Protein AF-A0A1F4R126-F1 (afdb_monomer_lite)

Structure (mmCIF, N/CA/C/O backbone):
data_AF-A0A1F4R126-F1
#
_entry.id   AF-A0A1F4R126-F1
#
loop_
_atom_site.group_PDB
_atom_site.id
_atom_site.type_symbol
_atom_site.label_atom_id
_atom_site.label_alt_id
_atom_site.label_comp_id
_atom_site.label_asym_id
_atom_site.label_entity_id
_atom_site.label_seq_id
_atom_site.pdbx_PDB_ins_code
_atom_site.Cartn_x
_atom_site.Cartn_y
_atom_site.Cartn_z
_atom_site.occupancy
_atom_site.B_iso_or_equiv
_atom_site.auth_seq_id
_atom_site.auth_comp_id
_atom_site.auth_asym_id
_atom_site.auth_atom_id
_atom_site.pdbx_PDB_model_num
ATOM 1 N N . MET A 1 1 ? -19.940 7.229 12.887 1.00 60.41 1 MET A N 1
ATOM 2 C CA . MET A 1 1 ? -19.946 5.757 13.028 1.00 60.41 1 MET A CA 1
ATOM 3 C C . MET A 1 1 ? -20.274 5.103 11.693 1.00 60.41 1 MET A C 1
ATOM 5 O O . MET A 1 1 ? -21.308 5.414 11.115 1.00 60.41 1 MET A O 1
ATOM 9 N N . LYS A 1 2 ? -19.384 4.251 11.176 1.00 79.12 2 LYS A N 1
ATOM 10 C CA . LYS A 1 2 ? -19.616 3.465 9.952 1.00 79.12 2 LYS A CA 1
ATOM 11 C C . LYS A 1 2 ? -20.464 2.226 10.279 1.00 79.12 2 LYS A C 1
ATOM 13 O O . LYS A 1 2 ? -20.345 1.688 11.381 1.00 79.12 2 LYS A O 1
ATOM 18 N N . SER A 1 3 ? -21.344 1.804 9.369 1.00 91.75 3 SER A N 1
ATOM 19 C CA . SER A 1 3 ? -22.241 0.657 9.593 1.00 91.75 3 SER A CA 1
ATOM 20 C C . SER A 1 3 ? -21.580 -0.671 9.205 1.00 91.75 3 SER A C 1
ATOM 22 O O . SER A 1 3 ? -20.674 -0.702 8.372 1.00 91.75 3 SER A O 1
ATOM 24 N N . CYS A 1 4 ? -22.059 -1.787 9.771 1.00 95.88 4 CYS A N 1
ATOM 25 C CA . CYS A 1 4 ? -21.568 -3.129 9.428 1.00 95.88 4 CYS A CA 1
ATOM 26 C C . CYS A 1 4 ? -21.656 -3.418 7.922 1.00 95.88 4 CYS A C 1
ATOM 28 O O . CYS A 1 4 ? -20.755 -4.037 7.361 1.00 95.88 4 CYS A O 1
ATOM 30 N N . ASP A 1 5 ? -22.728 -2.972 7.264 1.00 95.81 5 ASP A N 1
ATOM 31 C CA . ASP A 1 5 ? -22.938 -3.210 5.834 1.00 95.81 5 ASP A CA 1
ATOM 32 C C . ASP A 1 5 ? -21.911 -2.482 4.974 1.00 95.81 5 ASP A C 1
ATOM 34 O O . ASP A 1 5 ? -21.438 -3.031 3.978 1.00 95.81 5 ASP A O 1
ATOM 38 N N . GLU A 1 6 ? -21.519 -1.272 5.371 1.00 93.81 6 GLU A N 1
ATOM 39 C CA . GLU A 1 6 ? -20.478 -0.526 4.673 1.00 93.81 6 GLU A CA 1
ATOM 40 C C . GLU A 1 6 ? -19.120 -1.231 4.791 1.00 93.81 6 GLU A C 1
ATOM 42 O O . GLU A 1 6 ? -18.425 -1.403 3.788 1.00 93.81 6 GLU A O 1
ATOM 47 N N . VAL A 1 7 ? -18.769 -1.709 5.992 1.00 95.62 7 VAL A N 1
ATOM 48 C CA . VAL A 1 7 ? -17.518 -2.453 6.216 1.00 95.62 7 VAL A CA 1
ATOM 49 C C . VAL A 1 7 ? -17.515 -3.762 5.427 1.00 95.62 7 VAL A C 1
ATOM 51 O O . VAL A 1 7 ? -16.531 -4.068 4.756 1.00 95.62 7 VAL A O 1
ATOM 54 N N . LYS A 1 8 ? -18.620 -4.518 5.449 1.00 95.25 8 LYS A N 1
ATOM 55 C CA . LYS A 1 8 ? -18.746 -5.787 4.713 1.00 95.25 8 LYS A CA 1
ATOM 56 C C . LYS A 1 8 ? -18.611 -5.599 3.206 1.00 95.25 8 LYS A C 1
ATOM 58 O O . LYS A 1 8 ? -17.876 -6.355 2.577 1.00 95.25 8 LYS A O 1
ATOM 63 N N . LYS A 1 9 ? -19.271 -4.587 2.630 1.00 96.38 9 LYS A N 1
ATOM 64 C CA . LYS A 1 9 ? -19.182 -4.291 1.189 1.00 96.38 9 LYS A CA 1
ATOM 65 C C . LYS A 1 9 ? -17.754 -3.989 0.741 1.00 96.38 9 LYS A C 1
ATOM 67 O O . LYS A 1 9 ? -17.395 -4.306 -0.385 1.00 96.38 9 LYS A O 1
ATOM 72 N N . ARG A 1 10 ? -16.946 -3.394 1.620 1.00 96.25 10 ARG A N 1
ATOM 73 C CA . ARG A 1 10 ? -15.586 -2.931 1.307 1.00 96.25 10 ARG A CA 1
ATOM 74 C C . ARG A 1 10 ? -14.485 -3.812 1.888 1.00 96.25 10 ARG A C 1
ATOM 76 O O . ARG A 1 10 ? -13.320 -3.430 1.870 1.00 96.25 10 ARG A O 1
ATOM 83 N N . ILE A 1 11 ? -14.818 -4.991 2.406 1.00 96.12 11 ILE A N 1
ATOM 84 C CA . ILE A 1 11 ? -13.874 -5.776 3.208 1.00 96.12 11 ILE A CA 1
ATOM 85 C C . ILE A 1 11 ? -12.640 -6.234 2.421 1.00 96.12 11 ILE A C 1
ATOM 87 O O . ILE A 1 11 ? -11.558 -6.317 2.991 1.00 96.12 11 ILE A O 1
ATOM 91 N N . GLY A 1 12 ? -12.783 -6.461 1.111 1.00 94.75 12 GLY A N 1
ATOM 92 C CA . GLY A 1 12 ? -11.669 -6.794 0.220 1.00 94.75 12 GLY A CA 1
ATOM 93 C C . GLY A 1 12 ? -10.696 -5.629 0.019 1.00 94.75 12 GLY A C 1
ATOM 94 O O . GLY A 1 12 ? -9.488 -5.818 0.136 1.00 94.75 12 GLY A O 1
ATOM 95 N N . GLU A 1 13 ? -11.215 -4.416 -0.206 1.00 95.69 13 GLU A N 1
ATOM 96 C CA . GLU A 1 13 ? -10.400 -3.193 -0.298 1.00 95.69 13 GLU A CA 1
ATOM 97 C C . GLU A 1 13 ? -9.655 -2.944 1.017 1.00 95.69 13 GLU A C 1
ATOM 99 O O . GLU A 1 13 ? -8.445 -2.737 1.034 1.00 95.69 13 GLU A O 1
ATOM 104 N N . LEU A 1 14 ? -10.375 -3.028 2.140 1.00 95.94 14 LEU A N 1
ATOM 105 C CA . LEU A 1 14 ? -9.821 -2.809 3.476 1.00 95.94 14 LEU A CA 1
ATOM 106 C C . LEU A 1 14 ? -8.779 -3.873 3.858 1.00 95.94 14 LEU A C 1
ATOM 108 O O . LEU A 1 14 ? -7.842 -3.579 4.599 1.00 95.94 14 LEU A O 1
ATOM 112 N N . ALA A 1 15 ? -8.920 -5.103 3.357 1.00 96.31 15 ALA A N 1
ATOM 113 C CA . ALA A 1 15 ? -7.946 -6.171 3.569 1.00 96.31 15 ALA A CA 1
ATOM 114 C C . ALA A 1 15 ? -6.642 -5.956 2.786 1.00 96.31 15 ALA A C 1
ATOM 116 O O . ALA A 1 15 ? -5.607 -6.476 3.201 1.00 96.31 15 ALA A O 1
ATOM 117 N N . ALA A 1 16 ? -6.675 -5.204 1.682 1.00 95.12 16 ALA A N 1
ATOM 118 C CA . ALA A 1 16 ? -5.481 -4.855 0.917 1.00 95.12 16 ALA A CA 1
ATOM 119 C C . ALA A 1 16 ? -4.662 -3.728 1.568 1.00 95.12 16 ALA A C 1
ATOM 121 O O . ALA A 1 16 ? -3.464 -3.634 1.309 1.00 95.12 16 ALA A O 1
ATOM 122 N N . LEU A 1 17 ? -5.291 -2.907 2.415 1.00 94.06 17 LEU A N 1
ATOM 123 C CA . LEU A 1 17 ? -4.634 -1.809 3.119 1.00 94.06 17 LEU A CA 1
ATOM 124 C C . LEU A 1 17 ? -3.868 -2.297 4.364 1.00 94.06 17 LEU A C 1
ATOM 126 O O . LEU A 1 17 ? -4.378 -3.146 5.119 1.00 94.06 17 LEU A O 1
ATOM 130 N N . PRO A 1 18 ? -2.682 -1.723 4.643 1.00 89.56 18 PRO A N 1
ATOM 131 C CA . PRO A 1 18 ? -1.995 -1.934 5.908 1.00 89.56 18 PRO A CA 1
ATOM 132 C C . PRO A 1 18 ? -2.829 -1.373 7.067 1.00 89.56 18 PRO A C 1
ATOM 134 O O . PRO A 1 18 ? -3.638 -0.460 6.908 1.00 89.56 18 PRO A O 1
ATOM 137 N N . ALA A 1 19 ? -2.648 -1.928 8.268 1.00 86.06 19 ALA A N 1
ATOM 138 C CA . ALA A 1 19 ? -3.482 -1.574 9.419 1.00 86.06 19 ALA A CA 1
ATOM 139 C C . ALA A 1 19 ? -3.417 -0.080 9.792 1.00 86.06 19 ALA A C 1
ATOM 141 O O . ALA A 1 19 ? -4.412 0.464 10.261 1.00 86.06 19 ALA A O 1
ATOM 142 N N . VAL A 1 20 ? -2.281 0.576 9.537 1.00 89.44 20 VAL A N 1
ATOM 143 C CA . VAL A 1 20 ? -2.060 2.005 9.813 1.00 89.44 20 VAL A CA 1
ATOM 144 C C . VAL A 1 20 ? -2.826 2.938 8.865 1.00 89.44 20 VAL A C 1
ATOM 146 O O . VAL A 1 20 ? -3.118 4.070 9.229 1.00 89.44 20 VAL A O 1
ATOM 149 N N . GLU A 1 21 ? -3.210 2.461 7.679 1.00 94.06 21 GLU A N 1
ATOM 150 C CA . GLU A 1 21 ? -3.922 3.255 6.663 1.00 94.06 21 GLU A CA 1
ATOM 151 C C . GLU A 1 21 ? -5.445 3.064 6.715 1.00 94.06 21 GLU A C 1
ATOM 153 O O . GLU A 1 21 ? -6.185 3.585 5.878 1.00 94.06 21 GLU A O 1
ATOM 158 N N . LEU A 1 22 ? -5.950 2.311 7.697 1.00 93.50 22 LEU A N 1
ATOM 159 C CA . LEU A 1 22 ? -7.387 2.140 7.879 1.00 93.50 22 LEU A CA 1
ATOM 160 C C . LEU A 1 22 ? -8.044 3.489 8.223 1.00 93.50 22 LEU A C 1
ATOM 162 O O . LEU A 1 22 ? -7.617 4.157 9.167 1.00 93.50 22 LEU A O 1
ATOM 166 N N . PRO A 1 23 ? -9.134 3.882 7.535 1.00 94.44 23 PRO A N 1
ATOM 167 C CA . PRO A 1 23 ? -9.857 5.101 7.874 1.00 94.44 23 PRO A CA 1
ATOM 168 C C . PRO A 1 23 ? -10.328 5.081 9.333 1.00 94.44 23 PRO A C 1
ATOM 170 O O . PRO A 1 23 ? -10.881 4.077 9.790 1.00 94.44 23 PRO A O 1
ATOM 173 N N . ALA A 1 24 ? -10.188 6.202 10.046 1.00 91.50 24 ALA A N 1
ATOM 174 C CA . ALA A 1 24 ? -10.477 6.288 11.483 1.00 91.50 24 ALA A CA 1
ATOM 175 C C . ALA A 1 24 ? -11.873 5.752 11.863 1.00 91.50 24 ALA A C 1
ATOM 177 O O . ALA A 1 24 ? -12.009 4.981 12.809 1.00 91.50 24 ALA A O 1
ATOM 178 N N . GLY A 1 25 ? -12.905 6.067 11.070 1.00 91.56 25 GLY A N 1
ATOM 179 C CA . GLY A 1 25 ? -14.271 5.587 11.321 1.00 91.56 25 GLY A CA 1
ATOM 180 C C . GLY A 1 25 ? -14.482 4.082 11.095 1.00 91.56 25 GLY A C 1
ATOM 181 O O . GLY A 1 25 ? -15.439 3.518 11.621 1.00 91.56 25 GLY A O 1
ATOM 182 N N . ILE A 1 26 ? -13.611 3.425 10.322 1.00 95.06 26 ILE A N 1
ATOM 183 C CA . ILE A 1 26 ? -13.589 1.962 10.182 1.00 95.06 26 ILE A CA 1
ATOM 184 C C . ILE A 1 26 ? -12.858 1.357 11.376 1.00 95.06 26 ILE A C 1
ATOM 186 O O . ILE A 1 26 ? -13.351 0.398 11.960 1.00 95.06 26 ILE A O 1
ATOM 190 N N . HIS A 1 27 ? -11.723 1.940 11.770 1.00 94.50 27 HIS A N 1
ATOM 191 C CA . HIS A 1 27 ? -10.963 1.488 12.932 1.00 94.50 27 HIS A CA 1
ATOM 192 C C . HIS A 1 27 ? -11.826 1.494 14.204 1.00 94.50 27 HIS A C 1
ATOM 194 O O . HIS A 1 27 ? -11.928 0.478 14.885 1.00 94.50 27 HIS A O 1
ATOM 200 N N . GLU A 1 28 ? -12.536 2.595 14.459 1.00 94.12 28 GLU A N 1
ATOM 201 C CA . GLU A 1 28 ? -13.489 2.718 15.568 1.00 94.12 28 GLU A CA 1
ATOM 202 C C . GLU A 1 28 ? -14.570 1.620 15.535 1.00 94.12 28 GLU A C 1
ATOM 204 O O . GLU A 1 28 ? -14.847 0.975 16.545 1.00 94.12 28 GLU A O 1
ATOM 209 N N . HIS A 1 29 ? -15.142 1.339 14.358 1.00 95.44 29 HIS A N 1
ATOM 210 C CA . HIS A 1 29 ? -16.140 0.279 14.206 1.00 95.44 29 HIS A CA 1
ATOM 211 C C . HIS A 1 29 ? -15.569 -1.117 14.505 1.00 95.44 29 HIS A C 1
ATOM 213 O O . HIS A 1 29 ? -16.237 -1.933 15.138 1.00 95.44 29 HIS A O 1
ATOM 219 N N . LEU A 1 30 ? -14.344 -1.407 14.061 1.00 95.44 30 LEU A N 1
ATOM 220 C CA . LEU A 1 30 ? -13.690 -2.701 14.285 1.00 95.44 30 LEU A CA 1
ATOM 221 C C . LEU A 1 30 ? -13.368 -2.939 15.767 1.00 95.44 30 LEU A C 1
ATOM 223 O O . LEU A 1 30 ? -13.440 -4.077 16.230 1.00 95.44 30 LEU A O 1
ATOM 227 N N . VAL A 1 31 ? -13.084 -1.882 16.531 1.00 95.06 31 VAL A N 1
ATOM 228 C CA . VAL A 1 31 ? -12.943 -1.988 17.993 1.00 95.06 31 VAL A CA 1
ATOM 229 C C . VAL A 1 31 ? -14.265 -2.433 18.635 1.00 95.06 31 VAL A C 1
ATOM 231 O O . VAL A 1 31 ? -14.258 -3.258 19.545 1.00 95.06 31 VAL A O 1
ATOM 234 N N . GLY A 1 32 ? -15.404 -1.944 18.133 1.00 95.06 32 GLY A N 1
ATOM 235 C CA . GLY A 1 32 ? -16.733 -2.258 18.672 1.00 95.06 32 GLY A CA 1
ATOM 236 C C . GLY A 1 32 ? -17.428 -3.495 18.085 1.00 95.06 32 GLY A C 1
ATOM 237 O O . GLY A 1 32 ? -18.414 -3.960 18.656 1.00 95.06 32 GLY A O 1
ATOM 238 N N . CYS A 1 33 ? -16.968 -4.044 16.954 1.00 97.50 33 CYS A N 1
ATOM 239 C CA . CYS A 1 33 ? -17.680 -5.102 16.229 1.00 97.50 33 CYS A CA 1
ATOM 240 C C . CYS A 1 33 ? -16.809 -6.335 15.937 1.00 97.50 33 CYS A C 1
ATOM 242 O O . CYS A 1 33 ? -16.193 -6.464 14.876 1.00 97.50 33 CYS A O 1
ATOM 244 N N . ALA A 1 34 ? -16.869 -7.329 16.828 1.00 97.38 34 ALA A N 1
ATOM 245 C CA . ALA A 1 34 ? -16.120 -8.584 16.696 1.00 97.38 34 ALA A CA 1
ATOM 246 C C . ALA A 1 34 ? -16.428 -9.391 15.415 1.00 97.38 34 ALA A C 1
ATOM 248 O O . ALA A 1 34 ? -15.610 -10.205 14.981 1.00 97.38 34 ALA A O 1
ATOM 249 N N . ALA A 1 35 ? -17.608 -9.216 14.808 1.00 97.44 35 ALA A N 1
ATOM 250 C CA . ALA A 1 35 ? -17.957 -9.877 13.550 1.00 97.44 35 ALA A CA 1
ATOM 251 C C . ALA A 1 35 ? -17.179 -9.283 12.364 1.00 97.44 35 ALA A C 1
ATOM 253 O O . ALA A 1 35 ? -16.575 -10.028 11.593 1.00 97.44 35 ALA A O 1
ATOM 254 N N . CYS A 1 36 ? -17.140 -7.952 12.252 1.00 97.38 36 CYS A N 1
ATOM 255 C CA . CYS A 1 36 ? -16.395 -7.256 11.202 1.00 97.38 36 CYS A CA 1
ATOM 256 C C . CYS A 1 36 ? -14.881 -7.457 11.352 1.00 97.38 36 CYS A C 1
ATOM 258 O O . CYS A 1 36 ? -14.197 -7.677 10.355 1.00 97.38 36 CYS A O 1
ATOM 260 N N . THR A 1 37 ? -14.369 -7.490 12.584 1.00 97.56 37 THR A N 1
ATOM 261 C CA . THR A 1 37 ? -12.950 -7.767 12.867 1.00 97.56 37 THR A CA 1
ATOM 262 C C . THR A 1 37 ? -12.536 -9.160 12.412 1.00 97.56 37 THR A C 1
ATOM 264 O O . THR A 1 37 ? -11.535 -9.307 11.712 1.00 97.56 37 THR A O 1
ATOM 267 N N . ARG A 1 38 ? -13.336 -10.186 12.731 1.00 97.94 38 ARG A N 1
ATOM 268 C CA . ARG A 1 38 ? -13.082 -11.558 12.262 1.00 97.94 38 ARG A CA 1
ATOM 269 C C . ARG A 1 38 ? -13.153 -11.667 10.744 1.00 97.94 38 ARG A C 1
ATOM 271 O O . ARG A 1 38 ? -12.296 -12.307 10.145 1.00 97.94 38 ARG A O 1
ATOM 278 N N . ALA A 1 39 ? -14.138 -11.022 10.124 1.00 97.44 39 ALA A N 1
ATOM 279 C CA . ALA A 1 39 ? -14.280 -11.038 8.674 1.00 97.44 39 ALA A CA 1
ATOM 280 C C . ALA A 1 39 ? -13.088 -10.357 7.973 1.00 97.44 39 ALA A C 1
ATOM 282 O O . ALA A 1 39 ? -12.580 -10.880 6.983 1.00 97.44 39 ALA A O 1
ATOM 283 N N . LEU A 1 40 ? -12.585 -9.242 8.516 1.00 97.56 40 LEU A N 1
ATOM 284 C CA . LEU A 1 40 ? -11.417 -8.549 7.970 1.00 97.56 40 LEU A CA 1
ATOM 285 C C . LEU A 1 40 ? -10.139 -9.377 8.153 1.00 97.56 40 LEU A C 1
ATOM 287 O O . LEU A 1 40 ? -9.329 -9.467 7.233 1.00 97.56 40 LEU A O 1
ATOM 291 N N . ALA A 1 41 ? -9.969 -10.011 9.316 1.00 97.00 41 ALA A N 1
ATOM 292 C CA . ALA A 1 41 ? -8.849 -10.911 9.573 1.00 97.00 41 ALA A CA 1
ATOM 293 C C . ALA A 1 41 ? -8.851 -12.106 8.605 1.00 97.00 41 ALA A C 1
ATOM 295 O O . ALA A 1 41 ? -7.817 -12.413 8.016 1.00 97.00 41 ALA A O 1
ATOM 296 N N . ALA A 1 42 ? -10.013 -12.727 8.375 1.00 97.31 42 ALA A N 1
ATOM 297 C CA . ALA A 1 42 ? -10.161 -13.819 7.416 1.00 97.31 42 ALA A CA 1
ATOM 298 C C . ALA A 1 42 ? -9.832 -13.375 5.980 1.00 97.31 42 ALA A C 1
ATOM 300 O O . ALA A 1 42 ? -9.102 -14.070 5.276 1.00 97.31 42 ALA A O 1
ATOM 301 N N . ALA A 1 43 ? -10.305 -12.195 5.563 1.00 97.00 43 ALA A N 1
ATOM 302 C CA . ALA A 1 43 ? -9.996 -11.637 4.248 1.00 97.00 43 ALA A CA 1
ATOM 303 C C . ALA A 1 43 ? -8.490 -11.368 4.071 1.00 97.00 43 ALA A C 1
ATOM 305 O O . ALA A 1 43 ? -7.918 -11.701 3.032 1.00 97.00 43 ALA A O 1
ATOM 306 N N . ARG A 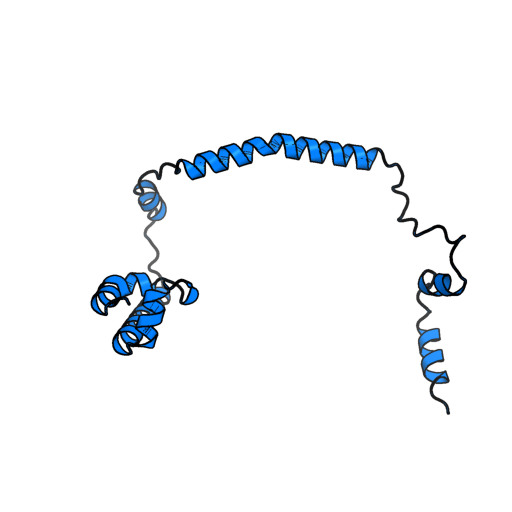1 44 ? -7.824 -10.823 5.099 1.00 96.62 44 ARG A N 1
ATOM 307 C CA . ARG A 1 44 ? -6.367 -10.607 5.098 1.00 96.62 44 ARG A CA 1
ATOM 308 C C . ARG A 1 44 ? -5.590 -11.914 5.018 1.00 96.62 44 ARG A C 1
ATOM 310 O O . ARG A 1 44 ? -4.646 -12.007 4.240 1.00 96.62 44 ARG A O 1
ATOM 317 N N . LEU A 1 45 ? -6.003 -12.919 5.785 1.00 95.69 45 LEU A N 1
ATOM 318 C CA . LEU A 1 45 ? -5.362 -14.230 5.787 1.00 95.69 45 LEU A CA 1
ATOM 319 C C . LEU A 1 45 ? -5.510 -14.904 4.417 1.00 95.69 45 LEU A C 1
ATOM 321 O O . LEU A 1 45 ? -4.513 -15.330 3.844 1.00 95.69 45 LEU A O 1
ATOM 325 N N . GLY A 1 46 ? -6.716 -14.909 3.840 1.00 93.94 46 GLY A N 1
ATOM 326 C CA . GLY A 1 46 ? -6.953 -15.450 2.497 1.00 93.94 46 GLY A CA 1
ATOM 327 C C . GLY A 1 46 ? -6.109 -14.761 1.422 1.00 93.94 46 GLY A C 1
ATOM 328 O O . GLY A 1 46 ? -5.532 -15.422 0.562 1.00 93.94 46 GLY A O 1
ATOM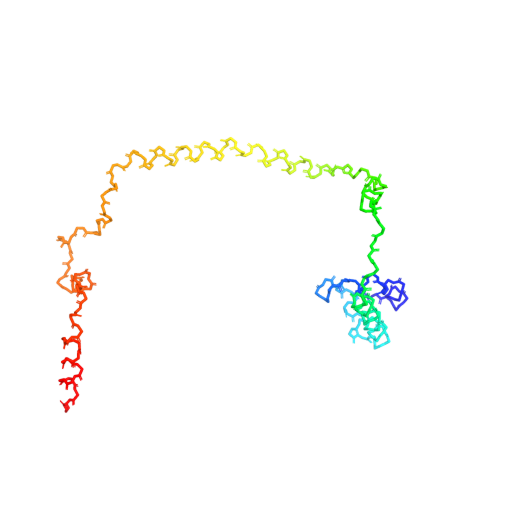 329 N N . ARG A 1 47 ? -5.955 -13.437 1.514 1.00 92.56 47 ARG A N 1
ATOM 330 C CA . ARG A 1 47 ? -5.079 -12.672 0.621 1.00 92.56 47 ARG A CA 1
ATOM 331 C C . ARG A 1 47 ? -3.599 -13.023 0.815 1.00 92.56 47 ARG A C 1
ATOM 333 O O . ARG A 1 47 ? -2.879 -13.136 -0.169 1.00 92.56 47 ARG A O 1
ATOM 340 N N . GLY A 1 48 ? -3.159 -13.225 2.056 1.00 90.81 48 GLY A N 1
ATOM 341 C CA . GLY A 1 48 ? -1.804 -13.686 2.364 1.00 90.81 48 GLY A CA 1
ATOM 342 C C . GLY A 1 48 ? -1.513 -15.076 1.795 1.00 90.81 48 GLY A C 1
ATOM 343 O O . GLY A 1 48 ? -0.459 -15.276 1.206 1.00 90.81 48 GLY A O 1
ATOM 344 N N . LEU A 1 49 ? -2.468 -16.005 1.889 1.00 91.38 49 LEU A N 1
ATOM 345 C CA . LEU A 1 49 ? -2.342 -17.344 1.300 1.00 91.38 49 LEU A CA 1
ATOM 346 C C . LEU A 1 49 ? -2.239 -17.295 -0.226 1.00 91.38 49 LEU A C 1
ATOM 348 O O . LEU A 1 49 ? -1.413 -17.994 -0.798 1.00 91.38 49 LEU A O 1
ATOM 352 N N . LEU A 1 50 ? -3.039 -16.448 -0.879 1.00 87.94 50 LEU A N 1
ATOM 353 C CA . LEU A 1 50 ? -2.957 -16.239 -2.328 1.00 87.94 50 LEU A CA 1
ATOM 354 C C . LEU A 1 50 ? -1.619 -15.624 -2.750 1.00 87.94 50 LEU A C 1
ATOM 356 O O . LEU A 1 50 ? -1.091 -15.992 -3.789 1.00 87.94 50 LEU A O 1
ATOM 360 N N . ALA A 1 51 ? -1.075 -14.702 -1.953 1.00 85.94 51 ALA A N 1
ATOM 361 C CA . ALA A 1 51 ? 0.226 -14.095 -2.222 1.00 85.94 51 ALA A CA 1
ATOM 362 C C . ALA A 1 51 ? 1.400 -15.059 -1.981 1.00 85.94 51 ALA A C 1
ATOM 364 O O . ALA A 1 51 ? 2.445 -14.904 -2.603 1.00 85.94 51 ALA A O 1
ATOM 365 N N . ALA A 1 52 ? 1.236 -16.019 -1.068 1.00 82.81 52 ALA A N 1
ATOM 366 C CA . ALA A 1 52 ? 2.236 -17.036 -0.751 1.00 82.81 52 ALA A CA 1
ATOM 367 C C . ALA A 1 52 ? 2.162 -18.271 -1.663 1.00 82.81 52 ALA A C 1
ATOM 369 O O . ALA A 1 52 ? 3.076 -19.090 -1.641 1.00 82.81 52 ALA A O 1
ATOM 370 N N . ALA A 1 53 ? 1.079 -18.437 -2.425 1.00 82.38 53 ALA A N 1
ATOM 371 C CA . ALA A 1 53 ? 1.000 -19.477 -3.436 1.00 82.38 53 ALA A CA 1
ATOM 372 C C . ALA A 1 53 ? 2.016 -19.173 -4.545 1.00 82.38 53 ALA A C 1
ATOM 374 O O . ALA A 1 53 ? 2.076 -18.038 -5.019 1.00 82.38 53 ALA A O 1
ATOM 375 N N . ASP A 1 54 ? 2.799 -20.181 -4.944 1.00 73.25 54 ASP A N 1
ATOM 376 C CA . ASP A 1 54 ? 3.770 -20.047 -6.030 1.00 73.25 54 ASP A CA 1
ATOM 377 C C . ASP A 1 54 ? 3.086 -19.446 -7.260 1.00 73.25 54 ASP A C 1
ATOM 379 O O . ASP A 1 54 ? 2.074 -19.952 -7.761 1.00 73.25 54 ASP A O 1
ATOM 383 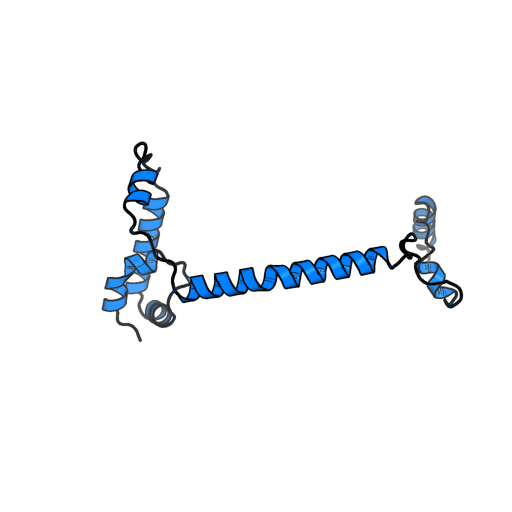N N . GLY A 1 55 ? 3.614 -18.302 -7.691 1.00 72.25 55 GLY A N 1
ATOM 384 C CA . GLY A 1 55 ? 3.045 -17.525 -8.776 1.00 72.25 55 GLY A CA 1
ATOM 385 C C . GLY A 1 55 ? 3.054 -18.337 -10.063 1.00 72.25 55 GLY A C 1
ATOM 386 O O . GLY A 1 55 ? 4.076 -18.891 -10.459 1.00 72.25 55 GLY A O 1
ATOM 387 N N . VAL A 1 56 ? 1.912 -18.389 -10.742 1.00 79.19 56 VAL A N 1
ATOM 388 C CA . VAL A 1 56 ? 1.877 -18.856 -12.126 1.00 79.19 56 VAL A CA 1
ATOM 389 C C . VAL A 1 56 ? 2.696 -17.871 -12.951 1.00 79.19 56 VAL A C 1
ATOM 391 O O . VAL A 1 56 ? 2.364 -16.684 -12.992 1.00 79.19 56 VAL A O 1
ATOM 394 N N . GLU A 1 57 ? 3.755 -18.363 -13.594 1.00 84.31 57 GLU A N 1
ATOM 395 C CA . GLU A 1 57 ? 4.561 -17.564 -14.513 1.00 84.31 57 GLU A CA 1
ATOM 396 C C . GLU A 1 57 ? 3.627 -16.966 -15.581 1.00 84.31 57 GLU A C 1
ATOM 398 O O . GLU A 1 57 ? 2.920 -17.713 -16.276 1.00 84.31 57 GLU A O 1
ATOM 403 N N . PRO A 1 58 ? 3.547 -15.631 -15.705 1.00 86.19 58 PRO A N 1
ATOM 404 C CA . PRO A 1 58 ? 2.679 -15.028 -16.695 1.00 86.19 58 PRO A CA 1
ATOM 405 C C . PRO A 1 58 ? 3.175 -15.383 -18.107 1.00 86.19 58 PRO A C 1
ATOM 407 O O . PRO A 1 58 ? 4.380 -15.490 -18.343 1.00 86.19 58 PRO A O 1
ATOM 410 N N . PRO A 1 59 ? 2.269 -15.544 -19.086 1.00 91.00 59 PRO A N 1
ATOM 411 C CA . PRO A 1 59 ? 2.665 -15.848 -20.455 1.00 91.00 59 PRO A CA 1
ATOM 412 C C . PRO A 1 59 ? 3.534 -14.727 -21.040 1.00 91.00 59 PRO A C 1
ATOM 414 O O . PRO A 1 59 ? 3.353 -13.550 -20.717 1.00 91.00 59 PRO A O 1
ATOM 417 N N . ALA A 1 60 ? 4.432 -15.081 -21.962 1.00 93.25 60 ALA A N 1
ATOM 418 C CA . ALA A 1 60 ? 5.305 -14.118 -22.631 1.00 93.25 60 ALA A CA 1
ATOM 419 C C . ALA A 1 60 ? 4.517 -12.916 -23.198 1.00 93.25 60 ALA A C 1
ATOM 421 O O . ALA A 1 60 ? 3.418 -13.070 -23.746 1.00 93.25 60 ALA A O 1
ATOM 422 N N . GLY A 1 61 ? 5.060 -11.706 -23.021 1.00 92.62 61 GLY A N 1
ATOM 423 C CA . GLY A 1 61 ? 4.431 -10.450 -23.452 1.00 92.62 61 GLY A CA 1
ATOM 424 C C . GLY A 1 61 ? 3.184 -10.042 -22.653 1.00 92.62 61 GLY A C 1
ATOM 425 O O . GLY A 1 61 ? 2.436 -9.162 -23.077 1.00 92.62 61 GLY A O 1
ATOM 426 N N . PHE A 1 62 ? 2.894 -10.679 -21.510 1.00 93.50 62 PHE A N 1
ATOM 427 C CA . PHE A 1 62 ? 1.787 -10.268 -20.639 1.00 93.50 62 PHE A CA 1
ATOM 428 C C . PHE A 1 62 ? 1.932 -8.820 -20.158 1.00 93.50 62 PHE A C 1
ATOM 430 O O . PHE A 1 62 ? 0.973 -8.060 -20.266 1.00 93.50 62 PHE A O 1
ATOM 437 N N . ALA A 1 63 ? 3.124 -8.429 -19.695 1.00 91.56 63 ALA A N 1
ATOM 438 C CA . ALA A 1 63 ? 3.387 -7.071 -19.224 1.00 91.56 63 ALA A CA 1
ATOM 439 C C . ALA A 1 63 ? 3.097 -6.025 -20.313 1.00 91.56 63 ALA A C 1
ATOM 441 O O . ALA A 1 63 ? 2.349 -5.086 -20.062 1.00 91.56 63 ALA A O 1
ATOM 442 N N . ASP A 1 64 ? 3.585 -6.241 -21.537 1.00 93.06 64 ASP A N 1
ATOM 443 C CA . ASP A 1 64 ? 3.379 -5.315 -22.658 1.00 93.06 64 ASP A CA 1
ATOM 444 C C . ASP A 1 64 ? 1.900 -5.185 -23.038 1.00 93.06 64 ASP A C 1
ATOM 446 O O . ASP A 1 64 ? 1.418 -4.086 -23.304 1.00 93.06 64 ASP A O 1
ATOM 450 N N . ARG A 1 65 ? 1.143 -6.291 -23.005 1.00 91.94 65 ARG A N 1
ATOM 451 C CA . ARG A 1 65 ? -0.307 -6.265 -23.257 1.00 91.94 65 ARG A CA 1
ATOM 452 C C . ARG A 1 65 ? -1.070 -5.511 -22.176 1.00 91.94 65 ARG A C 1
ATOM 454 O O . ARG A 1 65 ? -1.996 -4.778 -22.502 1.00 91.94 65 ARG A O 1
ATOM 461 N N . VAL A 1 66 ? -0.706 -5.696 -20.907 1.00 93.00 66 VAL A N 1
ATOM 462 C CA . VAL A 1 66 ? -1.345 -4.982 -19.793 1.00 93.00 66 VAL A CA 1
ATOM 463 C C . VAL A 1 66 ? -1.019 -3.495 -19.863 1.00 93.00 66 VAL A C 1
ATOM 465 O O . VAL A 1 66 ? -1.929 -2.676 -19.779 1.00 93.00 66 VAL A O 1
ATOM 468 N N . LEU A 1 67 ? 0.251 -3.146 -20.069 1.00 89.25 67 LEU A N 1
ATOM 469 C CA . LEU A 1 67 ? 0.690 -1.756 -20.180 1.00 89.25 67 LEU A CA 1
ATOM 470 C C . LEU A 1 67 ? 0.073 -1.061 -21.397 1.00 89.25 67 LEU A C 1
ATOM 472 O O . LEU A 1 67 ? -0.391 0.064 -21.268 1.00 89.25 67 LEU A O 1
ATOM 476 N N . GLY A 1 68 ? -0.013 -1.742 -22.542 1.00 87.88 68 GLY A N 1
ATOM 477 C CA . GLY A 1 68 ? -0.652 -1.203 -23.744 1.00 87.88 68 GLY A CA 1
ATOM 478 C C . GLY A 1 68 ? -2.180 -1.101 -23.663 1.00 87.88 68 GLY A C 1
ATOM 479 O O . GLY A 1 68 ? -2.780 -0.358 -24.433 1.00 87.88 68 GLY A O 1
ATOM 480 N N . ALA A 1 69 ? -2.820 -1.837 -22.749 1.00 88.06 69 ALA A N 1
ATOM 481 C CA . ALA A 1 69 ? -4.264 -1.772 -22.521 1.00 88.06 69 ALA A CA 1
ATOM 482 C C . ALA A 1 69 ? -4.663 -0.732 -21.464 1.00 88.06 69 ALA A C 1
ATOM 484 O O . ALA A 1 69 ? -5.844 -0.384 -21.363 1.00 88.06 69 ALA A O 1
ATOM 485 N N . LEU A 1 70 ? -3.712 -0.250 -20.657 1.00 85.38 70 LEU A N 1
ATOM 486 C CA . LEU A 1 70 ? -3.981 0.828 -19.717 1.00 85.38 70 LEU A CA 1
ATOM 487 C C . LEU A 1 70 ? -4.226 2.118 -20.511 1.00 85.38 70 LEU A C 1
ATOM 489 O O . LEU A 1 70 ? -3.428 2.457 -21.383 1.00 85.38 70 LEU A O 1
ATOM 493 N N . PRO A 1 71 ? -5.322 2.848 -20.237 1.00 77.06 71 PRO A N 1
ATOM 494 C CA . PRO A 1 71 ? -5.534 4.139 -20.868 1.00 77.06 71 PRO A CA 1
ATOM 495 C C . PRO A 1 71 ? -4.374 5.057 -20.491 1.00 77.06 71 PRO A C 1
ATOM 497 O O . PRO A 1 71 ? -3.985 5.090 -19.319 1.00 77.06 71 PRO A O 1
ATOM 500 N N . ASP A 1 72 ? -3.858 5.812 -21.464 1.00 74.62 72 ASP A N 1
ATOM 501 C CA . ASP A 1 72 ? -2.874 6.859 -21.207 1.00 74.62 72 ASP A CA 1
ATOM 502 C C . ASP A 1 72 ? -3.416 7.762 -20.100 1.00 74.62 72 ASP A C 1
ATOM 504 O O . ASP A 1 72 ? -4.372 8.528 -20.278 1.00 74.62 72 ASP A O 1
ATOM 508 N N . ARG A 1 73 ? -2.834 7.631 -18.906 1.00 69.12 73 ARG A N 1
ATOM 509 C CA . ARG A 1 73 ? -3.179 8.491 -17.787 1.00 69.12 73 ARG A CA 1
ATOM 510 C C . ARG A 1 73 ? -2.576 9.845 -18.104 1.00 69.12 73 ARG A C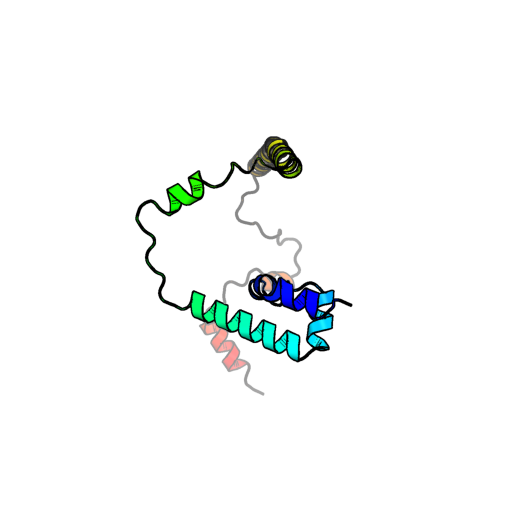 1
ATOM 512 O O . ARG A 1 73 ? -1.397 10.075 -17.857 1.00 69.12 73 ARG A O 1
ATOM 519 N N . ALA A 1 74 ? -3.396 10.736 -18.654 1.00 69.88 74 ALA A N 1
ATOM 520 C CA . ALA A 1 74 ? -3.004 12.124 -18.813 1.00 69.88 74 ALA A CA 1
ATOM 521 C C . ALA A 1 74 ? -2.536 12.653 -17.442 1.00 69.88 74 ALA A C 1
ATOM 523 O O . ALA A 1 74 ? -3.258 12.471 -16.449 1.00 69.88 74 ALA A O 1
ATOM 524 N N . PRO A 1 75 ? -1.338 13.261 -17.355 1.00 68.44 75 PRO A N 1
ATOM 525 C CA . PRO A 1 75 ? -0.853 13.820 -16.103 1.00 68.44 75 PRO A CA 1
ATOM 526 C C . PRO A 1 75 ? -1.874 14.829 -15.588 1.00 68.44 75 PRO A C 1
ATOM 528 O O . PRO A 1 75 ? -2.450 15.615 -16.351 1.00 68.44 75 PRO A O 1
ATOM 531 N N . SER A 1 76 ? -2.138 14.789 -14.285 1.00 77.19 76 SER A N 1
ATOM 532 C CA . SER A 1 76 ? -3.096 15.726 -13.703 1.00 77.19 76 SER A CA 1
ATOM 533 C C . SER A 1 76 ? -2.563 17.159 -13.819 1.00 77.19 76 SER A C 1
ATOM 535 O O . SER A 1 76 ? -1.353 17.390 -13.813 1.00 77.19 76 SER A O 1
ATOM 537 N N . ARG A 1 77 ? -3.453 18.157 -13.893 1.00 75.19 77 ARG A N 1
ATOM 538 C CA . ARG A 1 77 ? -3.045 19.573 -13.980 1.00 75.19 77 ARG A CA 1
ATOM 539 C C . ARG A 1 77 ? -2.099 19.977 -12.838 1.00 75.19 77 ARG A C 1
ATOM 541 O O . ARG A 1 77 ? -1.152 20.714 -13.078 1.00 75.19 77 ARG A O 1
ATOM 548 N N . ALA A 1 78 ? -2.327 19.445 -11.636 1.00 77.00 78 ALA A N 1
ATOM 549 C CA . ALA A 1 78 ? -1.478 19.677 -10.467 1.00 77.00 78 ALA A CA 1
ATOM 550 C C . ALA A 1 78 ? -0.061 19.101 -10.641 1.00 77.00 78 ALA A C 1
ATOM 552 O O . ALA A 1 78 ? 0.924 19.724 -10.259 1.00 77.00 78 ALA A O 1
ATOM 553 N N . GLU A 1 79 ? 0.050 17.930 -11.261 1.00 77.94 79 GLU A N 1
ATOM 554 C CA . GLU A 1 79 ? 1.318 17.248 -11.528 1.00 77.94 79 GLU A CA 1
ATOM 555 C C . GLU A 1 79 ? 2.128 17.970 -12.614 1.00 77.94 79 GLU A C 1
ATOM 557 O O . GLU A 1 79 ? 3.329 18.185 -12.459 1.00 77.94 79 GLU A O 1
ATOM 562 N N . ALA A 1 80 ? 1.456 18.462 -13.660 1.00 80.06 80 ALA A N 1
ATOM 563 C CA . ALA A 1 80 ? 2.077 19.309 -14.679 1.00 80.06 80 ALA A CA 1
ATOM 564 C C . ALA A 1 80 ? 2.590 20.647 -14.105 1.00 80.06 80 ALA A C 1
ATOM 566 O O . ALA A 1 80 ? 3.626 21.165 -14.530 1.00 80.06 80 ALA A O 1
ATOM 567 N N . GLU A 1 81 ? 1.878 21.212 -13.129 1.00 82.38 81 GLU A N 1
ATOM 568 C CA . GLU A 1 81 ? 2.246 22.469 -12.477 1.00 82.38 81 GLU A CA 1
ATOM 569 C C . GLU A 1 81 ? 3.443 22.296 -11.531 1.00 82.38 81 GLU A C 1
ATOM 571 O O . GLU A 1 81 ? 4.391 23.081 -11.600 1.00 82.38 81 GLU A O 1
ATOM 576 N N . LEU A 1 82 ? 3.473 21.209 -10.751 1.00 82.25 82 LEU A N 1
ATOM 577 C CA . LEU A 1 82 ? 4.639 20.807 -9.954 1.00 82.25 82 LEU A CA 1
ATOM 578 C C . LEU A 1 82 ? 5.875 20.581 -10.828 1.00 82.25 82 LEU A C 1
ATOM 580 O O . LEU A 1 82 ? 6.971 21.022 -10.477 1.00 82.25 82 LEU A O 1
ATOM 584 N N . TRP A 1 83 ? 5.698 19.954 -11.992 1.00 81.00 83 TRP A N 1
ATOM 585 C CA . TRP A 1 83 ? 6.789 19.740 -12.936 1.00 81.00 83 TRP A CA 1
ATOM 586 C C . TRP A 1 83 ? 7.341 21.067 -13.476 1.00 81.00 83 TRP A C 1
ATOM 588 O O . TRP A 1 83 ? 8.555 21.273 -13.480 1.00 81.00 83 TRP A O 1
ATOM 598 N N . ARG A 1 84 ? 6.475 22.023 -13.850 1.00 80.50 84 ARG A N 1
ATOM 599 C CA . ARG A 1 84 ? 6.914 23.374 -14.264 1.00 80.50 84 ARG A CA 1
ATOM 600 C C . ARG A 1 84 ? 7.670 24.110 -13.160 1.00 80.50 84 ARG A C 1
ATOM 602 O O . ARG A 1 84 ? 8.672 24.757 -13.455 1.00 80.50 84 ARG A O 1
ATOM 609 N N . LEU A 1 85 ? 7.204 24.020 -11.916 1.00 80.31 85 LEU A N 1
ATOM 610 C CA . LEU A 1 85 ? 7.862 24.640 -10.761 1.00 80.31 85 LEU A CA 1
ATOM 611 C C . LEU A 1 85 ? 9.246 24.031 -10.504 1.00 80.31 85 LEU A C 1
ATOM 613 O O . LEU A 1 85 ? 10.211 24.773 -10.333 1.00 80.31 85 LEU A O 1
ATOM 617 N N . GLY A 1 86 ? 9.361 22.702 -10.554 1.00 76.06 86 GLY A N 1
ATOM 618 C CA . GLY A 1 86 ? 10.636 22.001 -10.394 1.00 76.06 86 GLY A CA 1
ATOM 619 C C . GLY A 1 86 ? 11.666 22.404 -11.452 1.00 76.06 86 GLY A C 1
ATOM 620 O O . GLY A 1 86 ? 12.795 22.754 -11.112 1.00 76.06 86 GLY A O 1
ATOM 621 N N . TRP A 1 87 ? 11.263 22.450 -12.725 1.00 79.31 87 TRP A N 1
ATOM 622 C CA . TRP A 1 87 ? 12.147 22.865 -13.822 1.00 79.31 87 TRP A CA 1
ATOM 623 C C . TRP A 1 87 ? 12.482 24.362 -13.812 1.00 79.31 87 TRP A C 1
ATOM 625 O O . TRP A 1 87 ? 13.568 24.749 -14.240 1.00 79.31 87 TRP A O 1
ATOM 635 N N . GLY A 1 88 ? 11.596 25.208 -13.279 1.00 81.75 88 GLY A N 1
ATOM 636 C CA . GLY A 1 88 ? 11.848 26.643 -13.125 1.00 81.75 88 GLY A CA 1
ATOM 637 C C . GLY A 1 88 ? 12.951 26.979 -12.113 1.00 81.75 88 GLY A C 1
ATOM 638 O O . GLY A 1 88 ? 13.599 28.015 -12.241 1.00 81.75 88 GLY A O 1
ATOM 639 N N . LEU A 1 89 ? 13.201 26.100 -11.136 1.00 82.06 89 LEU A N 1
ATOM 640 C CA . LEU A 1 89 ? 14.204 26.302 -10.082 1.00 82.06 89 LEU A CA 1
ATOM 641 C C . LEU A 1 89 ? 15.610 25.818 -10.468 1.00 82.06 89 LEU A C 1
ATOM 643 O O . LEU A 1 89 ? 16.591 26.245 -9.860 1.00 82.06 89 LEU A O 1
ATOM 647 N N . VAL A 1 90 ? 15.724 24.978 -11.499 1.00 84.69 90 VAL A N 1
ATOM 648 C CA . VAL A 1 90 ? 17.002 24.451 -12.011 1.00 84.69 90 VAL A CA 1
ATOM 649 C C . VAL A 1 90 ? 18.034 25.553 -12.310 1.00 84.69 90 VAL A C 1
ATOM 651 O O . VAL A 1 90 ? 19.157 25.440 -11.814 1.00 84.69 90 VAL A O 1
ATOM 654 N N . PRO A 1 91 ? 17.718 26.639 -13.048 1.00 83.94 91 PRO A N 1
ATOM 655 C CA . PRO A 1 91 ? 18.699 27.695 -13.312 1.00 83.94 91 PRO A CA 1
ATOM 656 C C . PRO A 1 91 ? 19.127 28.451 -12.047 1.00 83.94 91 PRO A C 1
ATOM 658 O O . PRO A 1 91 ? 20.295 28.815 -11.928 1.00 83.94 91 PRO A O 1
ATOM 661 N N . ALA A 1 92 ? 18.222 28.650 -11.082 1.00 85.06 92 ALA A N 1
ATOM 662 C CA . ALA A 1 92 ? 18.558 29.289 -9.810 1.00 85.06 92 ALA A CA 1
ATOM 663 C C . ALA A 1 92 ? 19.511 28.412 -8.984 1.00 85.06 92 ALA A C 1
ATOM 665 O O . ALA A 1 92 ? 20.511 28.907 -8.465 1.00 85.06 92 ALA A O 1
ATOM 666 N N . PHE A 1 93 ? 19.252 27.102 -8.939 1.00 88.25 93 PHE A N 1
ATOM 667 C CA . PHE A 1 93 ? 20.117 26.138 -8.262 1.00 88.25 93 PHE A CA 1
ATOM 668 C C . PHE A 1 93 ? 21.509 26.067 -8.910 1.00 88.25 93 PHE A C 1
ATOM 670 O O . PHE A 1 93 ? 22.531 26.101 -8.218 1.00 88.25 93 PHE A O 1
ATOM 677 N N . ALA A 1 94 ? 21.561 26.045 -10.246 1.00 91.38 94 ALA A N 1
ATOM 678 C CA . ALA A 1 94 ? 22.813 26.080 -10.996 1.00 91.38 94 ALA A CA 1
ATOM 679 C C . ALA A 1 94 ? 23.613 27.361 -10.706 1.00 91.38 94 ALA A C 1
ATOM 681 O O . ALA A 1 94 ? 24.812 27.287 -10.441 1.00 91.38 94 ALA A O 1
ATOM 682 N N . ALA A 1 95 ? 22.955 28.523 -10.673 1.00 91.94 95 ALA A N 1
ATOM 683 C CA . ALA A 1 95 ? 23.602 29.789 -10.335 1.00 91.94 95 ALA A CA 1
ATOM 684 C C . ALA A 1 95 ? 24.166 29.785 -8.905 1.00 91.94 95 ALA A C 1
ATOM 686 O O . ALA A 1 95 ? 25.304 30.208 -8.698 1.00 91.94 95 ALA A O 1
ATOM 687 N N . THR A 1 96 ? 23.424 29.255 -7.926 1.00 92.69 96 THR A N 1
ATOM 688 C CA . THR A 1 96 ? 23.930 29.120 -6.551 1.00 92.69 96 THR A CA 1
ATOM 689 C C . THR A 1 96 ? 25.116 28.164 -6.448 1.00 92.69 96 THR A C 1
ATOM 691 O O . THR A 1 96 ? 26.074 28.473 -5.745 1.00 92.69 96 THR A O 1
ATOM 694 N N . ALA A 1 97 ? 25.104 27.043 -7.174 1.00 93.50 97 ALA A N 1
ATOM 695 C CA . ALA A 1 97 ? 26.221 26.101 -7.191 1.00 93.50 97 ALA A CA 1
ATOM 696 C C . ALA A 1 97 ? 27.482 26.727 -7.809 1.00 93.50 97 ALA A C 1
ATOM 698 O O . ALA A 1 97 ? 28.573 26.583 -7.262 1.00 93.50 97 ALA A O 1
ATOM 699 N N . VAL A 1 98 ? 27.329 27.480 -8.904 1.00 94.75 98 VAL A N 1
ATOM 700 C CA . VAL A 1 98 ? 28.432 28.229 -9.526 1.00 94.75 98 VAL A CA 1
ATOM 701 C C . VAL A 1 98 ? 28.965 29.302 -8.579 1.00 94.75 98 VAL A C 1
ATOM 703 O O . VAL A 1 98 ? 30.177 29.424 -8.426 1.00 94.75 98 VAL A O 1
ATOM 706 N N . LEU A 1 99 ? 28.090 30.045 -7.897 1.00 93.38 99 LEU A N 1
ATOM 707 C CA . LEU A 1 99 ? 28.505 31.055 -6.923 1.00 93.38 99 LEU A CA 1
ATOM 708 C C . LEU A 1 99 ? 29.289 30.432 -5.759 1.00 93.38 99 LEU A C 1
ATOM 710 O O . LEU A 1 99 ? 30.341 30.949 -5.391 1.00 93.38 99 LEU A O 1
ATOM 714 N N . LEU A 1 100 ? 28.823 29.305 -5.216 1.00 89.75 100 LEU A N 1
ATOM 715 C CA . LEU A 1 100 ? 29.538 28.560 -4.175 1.00 89.75 100 LEU A CA 1
ATOM 716 C C . LEU A 1 100 ? 30.899 28.062 -4.666 1.00 89.75 100 LEU A C 1
ATOM 718 O O . LEU A 1 100 ? 31.881 28.157 -3.934 1.00 89.75 100 LEU A O 1
ATOM 722 N N . LEU A 1 101 ? 30.975 27.582 -5.908 1.00 90.94 101 LEU A N 1
ATOM 723 C CA . LEU A 1 101 ? 32.229 27.145 -6.514 1.00 90.94 101 LEU A CA 1
ATOM 724 C C . LEU A 1 101 ? 33.214 28.313 -6.661 1.00 90.94 101 LEU A C 1
ATOM 726 O O . LEU A 1 101 ? 34.391 28.162 -6.348 1.00 90.94 101 LEU A O 1
ATOM 730 N N . ILE A 1 102 ? 32.738 29.488 -7.080 1.00 90.50 102 ILE A N 1
ATOM 731 C CA . ILE A 1 102 ? 33.555 30.705 -7.168 1.00 90.50 102 ILE A CA 1
ATOM 732 C C . ILE A 1 102 ? 34.052 31.113 -5.780 1.00 90.50 102 ILE A C 1
ATOM 734 O O . ILE A 1 102 ? 35.238 31.380 -5.627 1.00 90.50 102 ILE A O 1
ATOM 738 N N . LEU A 1 103 ? 33.185 31.118 -4.763 1.00 87.62 103 LEU A N 1
ATOM 739 C CA . LEU A 1 103 ? 33.568 31.454 -3.387 1.00 87.62 103 LEU A CA 1
ATOM 740 C C . LEU A 1 103 ? 34.577 30.459 -2.803 1.00 87.62 103 LEU A C 1
ATOM 742 O O . LEU A 1 103 ? 35.478 30.867 -2.074 1.00 87.62 103 LEU A O 1
ATOM 746 N N . TYR A 1 104 ? 34.454 29.176 -3.142 1.00 84.38 104 TYR A N 1
ATOM 747 C CA . TYR A 1 104 ? 35.413 28.147 -2.752 1.00 84.38 104 TYR A CA 1
ATOM 748 C C . TYR A 1 104 ? 36.791 28.392 -3.382 1.00 84.38 104 TYR A C 1
ATOM 750 O O . TYR A 1 104 ? 37.796 28.380 -2.680 1.00 84.38 104 TYR A O 1
ATOM 758 N N . GLN A 1 105 ? 36.843 28.684 -4.684 1.00 84.00 105 GLN A N 1
ATOM 759 C CA . GLN A 1 105 ? 38.097 28.958 -5.400 1.00 84.00 105 GLN A CA 1
ATOM 760 C C . GLN A 1 105 ? 38.715 30.317 -5.019 1.00 84.00 105 GLN A C 1
ATOM 762 O O . GLN A 1 105 ? 39.933 30.474 -5.019 1.00 84.00 105 GLN A O 1
ATOM 767 N N . ALA A 1 106 ? 37.881 31.306 -4.688 1.00 80.31 106 ALA A N 1
ATOM 768 C CA . ALA A 1 106 ? 38.300 32.649 -4.287 1.00 80.31 106 ALA A CA 1
ATOM 769 C C . ALA A 1 106 ? 38.747 32.739 -2.819 1.00 80.31 106 ALA A C 1
ATOM 771 O O . ALA A 1 106 ? 39.258 33.782 -2.414 1.00 80.31 106 ALA A O 1
ATOM 772 N N . ASN A 1 107 ? 38.577 31.673 -2.030 1.00 71.06 107 ASN A N 1
ATOM 773 C CA . ASN A 1 107 ? 39.189 31.529 -0.714 1.00 71.06 107 ASN A CA 1
ATOM 774 C C . ASN A 1 107 ? 40.498 30.728 -0.849 1.00 71.06 107 ASN A C 1
ATOM 776 O O . ASN A 1 107 ? 40.479 29.499 -0.767 1.00 71.06 107 ASN A O 1
ATOM 780 N N . PRO A 1 108 ? 41.665 31.381 -1.013 1.00 58.06 108 PRO A N 1
ATOM 781 C CA . PRO A 1 108 ? 42.962 30.701 -1.059 1.00 58.06 108 PRO A CA 1
ATOM 782 C C . PRO A 1 108 ? 43.374 30.056 0.281 1.00 58.06 108 PRO A C 1
ATOM 784 O O . PRO A 1 108 ? 44.477 29.532 0.404 1.00 58.06 108 PRO A O 1
ATOM 787 N N . THR A 1 109 ? 42.506 30.045 1.293 1.00 55.09 109 THR A N 1
ATOM 788 C CA . THR A 1 109 ? 42.708 29.406 2.599 1.00 55.09 109 THR A CA 1
ATOM 789 C C . THR A 1 109 ? 42.251 27.945 2.608 1.00 55.09 109 THR A C 1
ATOM 791 O O . THR A 1 109 ? 41.614 27.483 3.547 1.00 55.09 109 THR A O 1
ATOM 794 N N . SER A 1 110 ? 42.639 27.177 1.589 1.00 50.81 110 SER A N 1
ATOM 795 C CA . SER A 1 110 ? 42.795 25.722 1.739 1.00 50.81 110 SER A CA 1
ATOM 796 C C . SER A 1 110 ? 44.258 25.406 2.059 1.00 50.81 110 SER A C 1
ATOM 798 O O . SER A 1 110 ? 44.936 24.685 1.333 1.00 50.81 110 SER A O 1
ATOM 800 N N . GLY A 1 111 ? 44.762 25.992 3.148 1.00 54.62 111 GLY A N 1
ATOM 801 C CA . GLY A 1 111 ? 45.835 25.354 3.907 1.00 54.62 111 GLY A CA 1
ATOM 802 C C . GLY A 1 111 ? 45.258 24.146 4.659 1.00 54.62 111 GLY A C 1
ATOM 803 O O . GLY A 1 111 ? 44.043 24.114 4.882 1.00 54.62 111 GLY A O 1
ATOM 804 N N . PRO A 1 112 ? 46.076 23.147 5.045 1.00 47.31 112 PRO A N 1
ATOM 805 C CA . PRO A 1 112 ? 45.611 22.087 5.940 1.00 47.31 112 PRO A CA 1
ATOM 806 C C . PRO A 1 112 ? 44.956 22.764 7.140 1.00 47.31 112 PRO A C 1
ATOM 808 O O . PRO A 1 112 ? 45.541 23.712 7.652 1.00 47.31 112 PRO A O 1
ATOM 811 N N . ILE A 1 113 ? 43.737 22.341 7.495 1.00 49.88 113 ILE A N 1
ATOM 812 C CA . ILE A 1 113 ? 42.865 22.930 8.523 1.00 49.88 113 ILE A CA 1
ATOM 813 C C . ILE A 1 113 ? 43.718 23.455 9.684 1.00 49.88 113 ILE A C 1
ATOM 815 O O . ILE A 1 113 ? 44.140 22.707 10.563 1.00 49.88 113 ILE A O 1
ATOM 819 N N . GLY A 1 114 ? 44.027 24.750 9.618 1.00 45.97 114 GLY A N 1
ATOM 820 C CA . GLY A 1 114 ? 44.843 25.456 10.586 1.00 45.97 114 GLY A CA 1
ATOM 821 C C . GLY A 1 114 ? 43.937 25.767 11.749 1.00 45.97 114 GLY A C 1
ATOM 822 O O . GLY A 1 114 ? 43.293 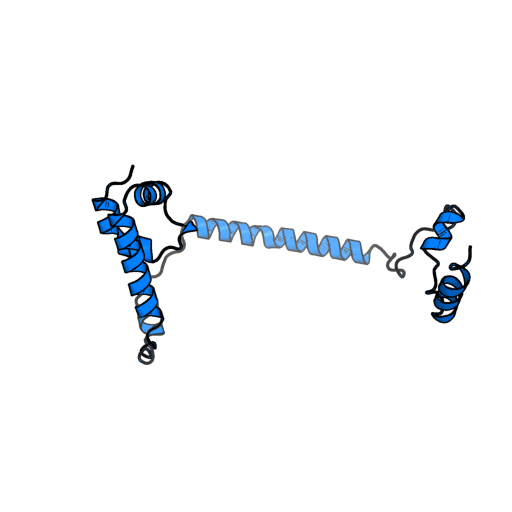26.815 11.779 1.00 45.97 114 GLY A O 1
ATOM 823 N N . LEU A 1 115 ? 43.810 24.796 12.646 1.00 48.31 115 LEU A N 1
ATOM 824 C CA . LEU A 1 115 ? 43.203 24.987 13.949 1.00 48.31 115 LEU A CA 1
ATOM 825 C C . LEU A 1 115 ? 43.870 26.210 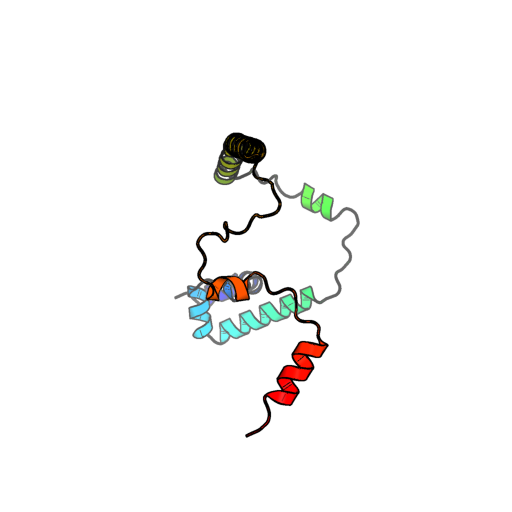14.589 1.00 48.31 115 LEU A C 1
ATOM 827 O O . LEU A 1 115 ? 45.087 26.240 14.711 1.00 48.31 115 LEU A O 1
ATOM 831 N N . VAL A 1 116 ? 43.045 27.218 14.881 1.00 54.16 116 VAL A N 1
ATOM 832 C CA . VAL A 1 116 ? 43.213 28.327 15.836 1.00 54.16 116 VAL A CA 1
ATOM 833 C C . VAL A 1 116 ? 44.670 28.716 16.171 1.00 54.16 116 VAL A C 1
ATOM 835 O O . VAL A 1 116 ? 45.369 27.930 16.809 1.00 54.16 116 VAL A O 1
ATOM 838 N N . PRO A 1 117 ? 45.118 29.953 15.867 1.00 53.00 117 PRO A N 1
ATOM 839 C CA . PRO A 1 117 ? 46.437 30.435 16.279 1.00 53.00 117 PRO A CA 1
ATOM 840 C C . PRO A 1 117 ? 46.620 30.275 17.795 1.00 53.00 117 PRO A C 1
ATOM 842 O O . PRO A 1 117 ? 45.863 30.832 18.596 1.00 53.00 117 PRO A O 1
ATOM 845 N N . ALA A 1 118 ? 47.605 29.471 18.200 1.00 54.66 118 ALA A N 1
ATOM 846 C CA . ALA A 1 118 ? 47.842 29.099 19.592 1.00 54.66 118 ALA A CA 1
ATOM 847 C C . ALA A 1 118 ? 48.468 30.233 20.430 1.00 54.66 118 ALA A C 1
ATOM 849 O O . ALA A 1 118 ? 48.919 29.983 21.552 1.00 54.66 118 ALA A O 1
ATOM 850 N N . GLU A 1 119 ? 48.526 31.465 19.916 1.00 57.09 119 GLU A N 1
ATOM 851 C CA . GLU A 1 119 ? 49.035 32.632 20.645 1.00 57.09 119 GLU A CA 1
ATOM 852 C C . GLU A 1 119 ? 48.062 33.178 21.708 1.00 57.09 119 GLU A C 1
ATOM 854 O O . GLU A 1 119 ? 48.464 34.011 22.517 1.00 57.09 119 GLU A O 1
ATOM 859 N N . GLY A 1 120 ? 46.811 32.701 21.749 1.00 53.28 120 GLY A N 1
ATOM 860 C CA . GLY A 1 120 ? 45.797 33.138 22.725 1.00 53.28 120 GLY A CA 1
ATOM 861 C C . GLY A 1 120 ? 45.324 32.081 23.728 1.00 53.28 120 GLY A C 1
ATOM 862 O O . GLY A 1 120 ? 44.473 32.387 24.559 1.00 53.28 120 GLY A O 1
ATOM 863 N N . LEU A 1 121 ? 45.832 30.848 23.653 1.00 49.78 121 LEU A N 1
ATOM 864 C CA . LEU A 1 121 ? 45.339 29.728 24.461 1.00 49.78 121 LEU A CA 1
ATOM 865 C C . LEU A 1 121 ? 46.120 29.605 25.774 1.00 49.78 121 LEU A C 1
ATOM 867 O O . LEU A 1 121 ? 47.354 29.609 25.790 1.00 49.78 121 LEU A O 1
ATOM 871 N N . SER A 1 122 ? 45.388 29.474 26.879 1.00 55.00 122 SER A N 1
ATOM 872 C CA . SER A 1 122 ? 45.945 29.190 28.205 1.00 55.00 122 SER A CA 1
ATOM 873 C C . SER A 1 122 ? 46.710 27.860 28.190 1.00 55.00 122 SER A C 1
ATOM 875 O O . SER A 1 122 ? 46.360 26.946 27.443 1.00 55.00 122 SER A O 1
ATOM 877 N N . ALA A 1 123 ? 47.731 27.708 29.043 1.00 55.59 123 ALA A N 1
ATOM 878 C CA . ALA A 1 123 ? 48.545 26.488 29.131 1.00 55.59 123 ALA A CA 1
ATOM 879 C C . ALA A 1 123 ? 47.707 25.199 29.300 1.00 55.59 123 ALA A C 1
ATOM 881 O O . ALA A 1 123 ? 48.136 24.130 28.873 1.00 55.59 123 ALA A O 1
ATOM 882 N N . GLY A 1 124 ? 46.497 25.303 29.864 1.00 51.06 124 GLY A N 1
ATOM 883 C CA . GLY A 1 124 ? 45.560 24.184 29.992 1.00 51.06 124 GLY A CA 1
ATOM 884 C C . GLY A 1 124 ? 44.889 23.740 28.684 1.00 51.06 124 GLY A C 1
ATOM 885 O O . GLY A 1 124 ? 44.570 22.565 28.546 1.00 51.06 124 GLY A O 1
ATOM 886 N N . GLU A 1 125 ? 44.706 24.628 27.703 1.00 54.34 125 GLU A N 1
ATOM 887 C CA . GLU A 1 125 ? 44.048 24.300 26.424 1.00 54.34 125 GLU A CA 1
ATOM 888 C C . GLU A 1 125 ? 45.010 23.680 25.401 1.00 54.34 125 GLU A C 1
ATOM 890 O O . GLU A 1 125 ? 44.578 22.929 24.527 1.00 54.34 125 GLU A O 1
ATOM 895 N N . ARG A 1 126 ? 46.326 23.909 25.535 1.00 52.53 126 ARG A N 1
ATOM 896 C CA . ARG A 1 126 ? 47.337 23.281 24.661 1.00 52.53 126 ARG A CA 1
ATOM 897 C C . ARG A 1 126 ? 47.472 21.770 24.876 1.00 52.53 126 ARG A C 1
ATOM 899 O O . ARG A 1 126 ? 47.693 21.038 23.917 1.00 52.53 126 ARG A O 1
ATOM 906 N N . LEU A 1 127 ? 47.262 21.287 26.101 1.00 52.69 127 LEU A N 1
ATOM 907 C CA . LEU A 1 127 ? 47.388 19.863 26.448 1.00 52.69 127 LEU A CA 1
ATOM 908 C C . LEU A 1 127 ? 46.332 18.961 25.788 1.00 52.69 127 LEU A C 1
ATOM 910 O O . LEU A 1 127 ? 46.558 17.762 25.664 1.00 52.69 127 LEU A O 1
ATOM 914 N N . VAL A 1 128 ? 45.200 19.516 25.345 1.00 54.06 128 VAL A N 1
ATOM 915 C CA . VAL A 1 128 ? 44.118 18.736 24.716 1.00 54.06 128 VAL A CA 1
ATOM 916 C C . VAL A 1 128 ? 44.284 18.644 23.192 1.00 54.06 128 VAL A C 1
ATOM 918 O O . VAL A 1 128 ? 43.764 17.715 22.580 1.00 54.06 128 VAL A O 1
ATOM 921 N N . LEU A 1 129 ? 45.029 19.567 22.572 1.00 49.84 129 LEU A N 1
ATOM 922 C CA . LEU A 1 129 ? 45.149 19.677 21.109 1.00 49.84 129 LEU A CA 1
ATOM 923 C C . LEU A 1 129 ? 46.521 19.250 20.555 1.00 49.84 129 LEU A C 1
ATOM 925 O O . LEU A 1 129 ? 46.584 18.820 19.408 1.00 49.84 129 LEU A O 1
ATOM 929 N N . GLU A 1 130 ? 47.596 19.298 21.352 1.00 46.94 130 GLU A N 1
ATOM 930 C CA . GLU A 1 130 ? 48.931 18.777 20.984 1.00 46.94 130 GLU A CA 1
ATOM 931 C C . GLU A 1 130 ? 49.229 17.391 21.579 1.00 46.94 130 GLU A C 1
ATOM 933 O O . GLU A 1 130 ? 50.384 16.965 21.643 1.00 46.94 130 GLU A O 1
ATOM 938 N N . ALA A 1 131 ? 48.202 16.651 22.002 1.00 48.47 131 ALA A N 1
ATOM 939 C CA . ALA A 1 131 ? 48.366 15.256 22.382 1.00 48.47 131 ALA A CA 1
ATOM 940 C C . ALA A 1 131 ? 48.682 14.417 21.130 1.00 48.47 131 ALA A C 1
ATOM 942 O O . ALA A 1 131 ? 47.814 13.769 20.544 1.00 48.47 131 ALA A O 1
ATOM 943 N N . SER A 1 132 ? 49.958 14.411 20.731 1.00 57.25 132 SER A N 1
ATOM 944 C CA . SER A 1 132 ? 50.562 13.239 20.105 1.00 57.25 132 SER A CA 1
ATOM 945 C C . SER A 1 132 ? 50.087 12.025 20.907 1.00 57.25 132 SER A C 1
ATOM 947 O O . SER A 1 132 ? 50.169 12.076 22.140 1.00 57.25 132 SER A O 1
ATOM 949 N N . PRO A 1 133 ? 49.541 10.975 20.264 1.00 55.66 133 PRO A N 1
ATOM 950 C CA . PRO A 1 133 ? 49.055 9.815 20.993 1.00 55.66 133 PRO A CA 1
ATOM 951 C C . PRO A 1 133 ? 50.185 9.334 21.912 1.00 55.66 133 PRO A C 1
ATOM 953 O O . PRO A 1 133 ? 51.304 9.150 21.422 1.00 55.66 133 PRO A O 1
ATOM 956 N N . PRO A 1 134 ? 49.953 9.221 23.234 1.00 59.19 134 PRO A N 1
ATOM 957 C CA . PRO A 1 134 ? 50.988 8.745 24.136 1.00 59.19 134 PRO A CA 1
ATOM 958 C C . PRO A 1 134 ? 51.409 7.356 23.665 1.00 59.19 134 PRO A C 1
ATOM 960 O O . PRO A 1 134 ? 50.547 6.537 23.328 1.00 59.19 134 PRO A O 1
ATOM 963 N N . GLU A 1 135 ? 52.720 7.096 23.603 1.00 64.25 135 GLU A N 1
ATOM 964 C CA . GLU A 1 135 ? 53.188 5.743 23.314 1.00 64.25 135 GLU A CA 1
ATOM 965 C C . GLU A 1 135 ? 52.505 4.775 24.291 1.00 64.25 135 GLU A C 1
ATOM 967 O O . GLU A 1 135 ? 52.381 5.087 25.482 1.00 64.25 135 GLU A O 1
ATOM 972 N N . PRO A 1 136 ? 52.008 3.627 23.804 1.00 66.31 136 PRO A N 1
ATOM 973 C CA . PRO A 1 136 ? 51.172 2.717 24.588 1.00 66.31 136 PRO A CA 1
ATOM 974 C C . PRO A 1 136 ? 51.838 2.282 25.903 1.00 66.31 136 PRO A C 1
ATOM 976 O O . PRO A 1 136 ? 51.151 2.048 26.899 1.00 66.31 136 PRO A O 1
ATOM 979 N N . ASP A 1 137 ? 53.169 2.273 25.937 1.00 64.75 137 ASP A N 1
ATOM 980 C CA . ASP A 1 137 ? 53.968 1.926 27.108 1.00 64.75 137 ASP A CA 1
ATOM 981 C C . ASP A 1 137 ? 53.873 2.979 28.228 1.00 64.75 137 ASP A C 1
ATOM 983 O O . ASP A 1 137 ? 53.853 2.627 29.409 1.00 64.75 137 ASP A O 1
ATOM 987 N N . ALA A 1 138 ? 53.711 4.263 27.888 1.00 64.81 138 ALA A N 1
ATOM 988 C CA . ALA A 1 138 ? 53.515 5.333 28.868 1.00 64.81 138 ALA A CA 1
ATOM 989 C C . ALA A 1 138 ? 52.115 5.280 29.508 1.00 64.81 138 ALA A C 1
ATOM 991 O O . ALA A 1 138 ? 51.955 5.588 30.691 1.00 64.81 138 ALA A O 1
ATOM 992 N N . VAL A 1 139 ? 51.103 4.840 28.750 1.00 64.38 139 VAL A N 1
ATOM 993 C CA . VAL A 1 139 ? 49.737 4.635 29.265 1.00 64.38 139 VAL A CA 1
ATOM 994 C C . VAL A 1 139 ? 49.698 3.445 30.227 1.00 64.38 139 VAL A C 1
ATOM 996 O O . VAL A 1 139 ? 49.078 3.529 31.288 1.00 64.38 139 VAL A O 1
ATOM 999 N N . LEU A 1 140 ? 50.398 2.355 29.895 1.00 65.44 140 LEU A N 1
ATOM 1000 C CA . LEU A 1 140 ? 50.511 1.176 30.757 1.00 65.44 140 LEU A CA 1
ATOM 1001 C C . LEU A 1 140 ? 51.263 1.480 32.059 1.00 65.44 140 LEU A C 1
ATOM 1003 O O . LEU A 1 140 ? 50.821 1.050 33.125 1.00 65.44 140 LEU A O 1
ATOM 1007 N N . ALA A 1 141 ? 52.346 2.260 31.997 1.00 69.12 141 ALA A N 1
ATOM 1008 C CA . ALA A 1 141 ? 53.093 2.673 33.185 1.00 69.12 141 ALA A CA 1
ATOM 1009 C C . ALA A 1 141 ? 52.231 3.510 34.149 1.00 69.12 141 ALA A C 1
ATOM 1011 O O . ALA A 1 141 ? 52.172 3.207 35.340 1.00 69.12 141 ALA A O 1
ATOM 1012 N N . ALA A 1 142 ? 51.481 4.488 33.632 1.00 67.12 142 ALA A N 1
ATOM 1013 C CA . ALA A 1 142 ? 50.619 5.343 34.449 1.00 67.12 142 ALA A CA 1
ATOM 1014 C C . ALA A 1 142 ? 49.464 4.575 35.123 1.00 67.12 142 ALA A C 1
ATOM 1016 O O . ALA A 1 142 ? 49.110 4.864 36.267 1.00 67.12 142 ALA A O 1
ATOM 1017 N N . VAL A 1 143 ? 48.890 3.571 34.447 1.00 70.88 143 VAL A N 1
ATOM 1018 C CA . VAL A 1 143 ? 47.851 2.702 35.032 1.00 70.88 143 VAL A CA 1
ATOM 1019 C C . VAL A 1 143 ? 48.416 1.819 36.146 1.00 70.88 143 VAL A C 1
ATOM 1021 O O . VAL A 1 143 ? 47.721 1.569 37.130 1.00 70.88 143 VAL A O 1
ATOM 1024 N N . MET A 1 144 ? 49.666 1.364 36.026 1.00 68.62 144 MET A N 1
ATOM 1025 C CA . MET A 1 144 ? 50.294 0.549 37.069 1.00 68.62 144 MET A CA 1
ATOM 1026 C C . MET A 1 144 ? 50.793 1.372 38.264 1.00 68.62 144 MET A C 1
ATOM 1028 O O . MET A 1 144 ? 50.738 0.877 39.387 1.00 68.62 144 MET A O 1
ATOM 1032 N N . GLU A 1 145 ? 51.227 2.619 38.062 1.00 67.75 145 GLU A N 1
ATOM 1033 C CA . GLU A 1 145 ? 51.675 3.499 39.156 1.00 67.75 145 GLU A CA 1
ATOM 1034 C C . GLU A 1 145 ? 50.519 4.192 39.899 1.00 67.75 145 GLU A C 1
ATOM 1036 O O . GLU A 1 145 ? 50.641 4.474 41.089 1.00 67.75 145 GLU A O 1
ATOM 1041 N N . GLY A 1 146 ? 49.370 4.419 39.252 1.00 53.06 146 GLY A N 1
ATOM 1042 C CA . GLY A 1 146 ? 48.202 5.067 39.869 1.00 53.06 146 GLY A CA 1
ATOM 1043 C C . GLY A 1 146 ? 47.368 4.182 40.809 1.00 53.06 146 GLY A C 1
ATOM 1044 O O . GLY A 1 146 ? 46.374 4.646 41.365 1.00 53.06 146 GLY A O 1
ATOM 1045 N N . GLY A 1 147 ? 47.738 2.909 40.980 1.00 54.59 147 GLY A N 1
ATOM 1046 C CA . GLY A 1 147 ? 47.036 1.924 41.808 1.00 54.59 147 GLY A CA 1
ATOM 1047 C C . GLY A 1 147 ? 47.740 1.632 43.133 1.00 54.59 147 GLY A C 1
ATOM 1048 O O . GLY A 1 147 ? 48.018 0.471 43.424 1.00 54.59 147 GLY A O 1
ATOM 1049 N N . GLY A 1 148 ? 48.064 2.654 43.927 1.00 48.53 148 GLY A N 1
ATOM 1050 C CA . GLY A 1 148 ? 48.778 2.472 45.191 1.00 48.53 148 GLY A CA 1
ATOM 1051 C C . GLY A 1 148 ? 48.516 3.589 46.199 1.00 48.53 148 GLY A C 1
ATOM 1052 O O . GLY A 1 148 ? 49.098 4.659 46.079 1.00 48.53 148 GLY A O 1
ATOM 1053 N N . THR A 1 149 ? 47.698 3.234 47.201 1.00 46.06 149 THR A N 1
ATOM 1054 C CA . THR A 1 149 ? 47.288 3.926 48.449 1.00 46.06 149 THR A CA 1
ATOM 1055 C C . THR A 1 149 ? 46.328 5.101 48.356 1.00 46.06 149 THR A C 1
ATOM 1057 O O . THR A 1 149 ? 46.739 6.176 47.876 1.00 46.06 149 THR A O 1
#

pLDDT: mean 79.4, std 16.53, range [45.97, 97.94]

Radius of gyration: 34.05 Å; chains: 1; bounding box: 77×53×72 Å

Foldseek 3Di:
DDDPVVLVVCLLVQLVDDPVPPDPVVVVVCVVDVVSVVSSVVSNVVVVVVVPPDDDDDPPCPVVVVVVPDPPPDDDPVRVVVVVVVVVCVVVVVVVVVVVVCVVVVPPPPDPPPPDDCPPDDPVVCCVVPPPPPDVVVVVVCVVVVPDD

Secondary structure (DSSP, 8-state):
---HHHHHHTHHHHHHS-GGGS-HHHHHHHHH-HHHHHHHHHHHHHHHHHHHSPPPPPPTTHHHHHHHHS---PPPHHHHHHHHHHHHHHHHHHHHHHHHHHHHHH----SS-----TTS--HHHHHHHS--PPPHHHHHHHHHHT---

Sequence (149 aa):
MKSCDEVKKRIGELAALPAVELPAGIHEHLVGCAACTRALAAARLGRGLLAAADGVEPPAGFADRVLGALPDRAPSRAEAELWRLGWGLVPAFAATAVLLLILYQANPTSGPIGLVPAEGLSAGERLVLEASPPEPDAVLAAVMEGGGT